Protein AF-A0A179F1K2-F1 (afdb_monomer_lite)

Organism: Purpureocillium lilacinum (NCBI:txid33203)

Sequence (139 aa):
MIGTLVSDNATNNDTCADHFFRAIEPALTQGDRVERRMRCYGHILNLVGRAFLNGEDGETVEQESQRLLDADLIEDDLRHWRHRGPVGRLRNIIKFIRASPQRSERFQTLASEADDQDAWLIHQELSRELQLILSNEAR

Foldseek 3Di:
DDAAAEDAPDPVVLVVLQVVCCVVPVVQDSVNSVVSYHYDPVNVVVVVVQCQQANPPSVVLVVVLVVCVVVVNVVVSVVSSLVGHNVSVVVVVVCVQPVDPVSVVVVVVVVVVVVVPPDDPPDPPDPPVPPPPPPPPDD

pLDDT: mean 83.86, std 16.72, range [36.06, 97.94]

Secondary structure (DSSP, 8-state):
---PEEE-S-THHHHHHHHHHHHH-TT--HHHHHHTEEEPHHHHHHHHHHHHHH-S-HHHHHHHHHHHHHTT-HHHHHHHHHTSHHHHHHHHHHHHHHTSHHHHHHHHHHHHHHHTS------S---GGGS--------

InterPro domains:
  IPR012337 Ribonuclease H-like superfamily [SSF53098] (2-111)

Structure (mmCIF, N/CA/C/O backbone):
data_AF-A0A179F1K2-F1
#
_entry.id   AF-A0A179F1K2-F1
#
loop_
_atom_site.group_PDB
_atom_site.id
_atom_site.type_symbol
_atom_site.label_atom_id
_atom_site.label_alt_id
_atom_site.label_comp_id
_atom_site.label_asym_id
_atom_site.label_entity_id
_atom_site.label_seq_id
_atom_site.pdbx_PDB_ins_code
_atom_site.Cartn_x
_atom_site.Cartn_y
_atom_site.Cartn_z
_atom_site.occupancy
_atom_site.B_iso_or_equiv
_atom_site.auth_seq_id
_atom_site.auth_comp_id
_atom_site.auth_asym_id
_atom_site.auth_atom_id
_atom_site.pdbx_PDB_model_num
ATOM 1 N N . MET A 1 1 ? -30.845 3.686 20.768 1.00 57.34 1 MET A N 1
ATOM 2 C CA . MET A 1 1 ? -29.732 2.741 20.554 1.00 57.34 1 MET A CA 1
ATOM 3 C C . MET A 1 1 ? -28.565 3.539 20.008 1.00 57.34 1 MET A C 1
ATOM 5 O O . MET A 1 1 ? -28.762 4.262 19.037 1.00 57.34 1 MET A O 1
ATOM 9 N N . ILE A 1 2 ? -27.414 3.498 20.675 1.00 69.81 2 ILE A N 1
ATOM 10 C CA . ILE A 1 2 ? -26.203 4.191 20.221 1.00 69.81 2 ILE A CA 1
ATOM 11 C C . ILE A 1 2 ? -25.532 3.315 19.154 1.00 69.81 2 ILE A C 1
ATOM 13 O O . ILE A 1 2 ? -25.477 2.095 19.298 1.00 69.81 2 ILE A O 1
ATOM 17 N N . GLY A 1 3 ? -25.118 3.942 18.050 1.00 84.56 3 GLY A N 1
ATOM 18 C CA . GLY A 1 3 ? -24.499 3.273 16.903 1.00 84.56 3 GLY A CA 1
ATOM 19 C C . GLY A 1 3 ? -23.011 2.972 17.108 1.00 84.56 3 GLY A C 1
ATOM 20 O O . GLY A 1 3 ? -22.549 2.739 18.221 1.00 84.56 3 GLY A O 1
ATOM 21 N N . THR A 1 4 ? -22.250 2.986 16.016 1.00 90.81 4 THR A N 1
ATOM 22 C CA . THR A 1 4 ? -20.808 2.698 16.005 1.00 90.81 4 THR A CA 1
ATOM 23 C C . THR A 1 4 ? -19.954 3.967 16.022 1.00 90.81 4 THR A C 1
ATOM 25 O O . THR A 1 4 ? -20.331 4.972 15.420 1.00 90.81 4 THR A O 1
ATOM 28 N N . LEU A 1 5 ? -18.762 3.900 16.620 1.00 91.19 5 LEU A N 1
ATOM 29 C CA . LEU A 1 5 ? -17.727 4.935 16.526 1.00 91.19 5 LEU A CA 1
ATOM 30 C C . LEU A 1 5 ? -16.768 4.599 15.378 1.00 91.19 5 LEU A C 1
ATOM 32 O O . LEU A 1 5 ? -16.215 3.503 15.355 1.00 91.19 5 LEU A O 1
ATOM 36 N N . VAL A 1 6 ? -16.522 5.538 14.462 1.00 92.75 6 VAL A N 1
ATOM 37 C CA . VAL A 1 6 ? -15.524 5.374 13.392 1.00 92.75 6 VAL A CA 1
ATOM 38 C C . VAL A 1 6 ? -14.245 6.127 13.761 1.00 92.75 6 VAL A C 1
ATOM 40 O O . VAL A 1 6 ? -14.300 7.318 14.051 1.00 92.75 6 VAL A O 1
ATOM 43 N N . SER A 1 7 ? -13.093 5.457 13.735 1.00 91.00 7 SER A N 1
ATOM 44 C CA . SER A 1 7 ? -11.774 6.078 13.966 1.00 91.00 7 SER A CA 1
ATOM 45 C C . SER A 1 7 ? -10.678 5.422 13.119 1.00 91.00 7 SER A C 1
ATOM 47 O O . SER A 1 7 ? -10.883 4.341 12.567 1.00 91.00 7 SER A O 1
ATOM 49 N N . ASP A 1 8 ? -9.521 6.069 12.957 1.00 89.88 8 ASP A N 1
ATOM 50 C CA . ASP A 1 8 ? -8.370 5.461 12.267 1.00 89.88 8 ASP A CA 1
ATOM 51 C C . ASP A 1 8 ? -7.805 4.249 13.039 1.00 89.88 8 ASP A C 1
ATOM 53 O O . ASP A 1 8 ? -8.269 3.942 14.137 1.00 89.88 8 ASP A O 1
ATOM 57 N N . ASN A 1 9 ? -6.842 3.509 12.475 1.00 84.81 9 ASN A N 1
ATOM 58 C CA . ASN A 1 9 ? -6.348 2.257 13.071 1.00 84.81 9 ASN A CA 1
ATOM 59 C C . ASN A 1 9 ? -5.300 2.453 14.187 1.00 84.81 9 ASN A C 1
ATOM 61 O O . ASN A 1 9 ? -4.530 1.537 14.471 1.00 84.81 9 ASN A O 1
ATOM 65 N N . ALA A 1 10 ? -5.247 3.618 14.831 1.00 87.62 10 ALA A N 1
ATOM 66 C CA . ALA A 1 10 ? -4.373 3.805 15.980 1.00 87.62 10 ALA A CA 1
ATOM 67 C C . ALA A 1 10 ? -4.884 3.009 17.198 1.00 87.62 10 ALA A C 1
ATOM 69 O O . ALA A 1 10 ? -6.083 2.972 17.480 1.00 87.62 10 ALA A O 1
ATOM 70 N N . THR A 1 11 ? -3.973 2.360 17.927 1.00 86.62 11 THR A N 1
ATOM 71 C CA . THR A 1 11 ? -4.303 1.516 19.094 1.00 86.62 11 THR A CA 1
ATOM 72 C C . THR A 1 11 ? -4.835 2.327 20.276 1.00 86.62 11 THR A C 1
ATOM 74 O O . THR A 1 11 ? -5.647 1.841 21.057 1.00 86.62 11 THR A O 1
ATOM 77 N N . ASN A 1 12 ? -4.453 3.600 20.397 1.00 90.69 12 ASN A N 1
ATOM 78 C CA . ASN A 1 12 ? -4.998 4.504 21.416 1.00 90.69 12 ASN A CA 1
ATOM 79 C C . ASN A 1 12 ? -6.506 4.779 21.237 1.00 90.69 12 ASN A C 1
ATOM 81 O O . ASN A 1 12 ? -7.184 5.121 22.211 1.00 90.69 12 ASN A O 1
ATOM 85 N N . ASN A 1 13 ? -7.052 4.577 20.034 1.00 90.75 13 ASN A N 1
ATOM 86 C CA . ASN A 1 13 ? -8.485 4.699 19.786 1.00 90.75 13 ASN A CA 1
ATOM 87 C C . ASN A 1 13 ? -9.289 3.581 20.451 1.00 90.75 13 ASN A C 1
ATOM 89 O O . ASN A 1 13 ? -10.474 3.784 20.706 1.00 90.75 13 ASN A O 1
ATOM 93 N N . ASP A 1 14 ? -8.673 2.439 20.769 1.00 88.75 14 ASP A N 1
ATOM 94 C CA . ASP A 1 14 ? -9.338 1.378 21.528 1.00 88.75 14 ASP A CA 1
ATOM 95 C C . ASP A 1 14 ? -9.648 1.860 22.948 1.00 88.75 14 ASP A C 1
ATOM 97 O O . ASP A 1 14 ? -10.784 1.757 23.409 1.00 88.75 14 ASP A O 1
ATOM 101 N N . THR A 1 15 ? -8.676 2.500 23.604 1.00 91.12 15 THR A N 1
ATOM 102 C CA . THR A 1 15 ? -8.857 3.120 24.925 1.00 91.12 15 THR A CA 1
ATOM 103 C C . THR A 1 15 ? -9.884 4.252 24.887 1.00 91.12 15 THR A C 1
ATOM 105 O O . THR A 1 15 ? -10.711 4.374 25.790 1.00 91.12 15 THR A O 1
ATOM 108 N N . CYS A 1 16 ? -9.855 5.083 23.839 1.00 91.38 16 CYS A N 1
ATOM 109 C CA . CYS A 1 16 ? -10.818 6.171 23.669 1.00 91.38 16 CYS A CA 1
ATOM 110 C C . CYS A 1 16 ? -12.251 5.642 23.502 1.00 91.38 16 CYS A C 1
ATOM 112 O O . CYS A 1 16 ? -13.154 6.079 24.219 1.00 91.38 16 CYS A O 1
ATOM 114 N N . ALA A 1 17 ? -12.450 4.673 22.602 1.00 91.06 17 ALA A N 1
ATOM 115 C CA . ALA A 1 17 ? -13.747 4.050 22.357 1.00 91.06 17 ALA A CA 1
ATOM 116 C C . ALA A 1 17 ? -14.281 3.363 23.619 1.00 91.06 17 ALA A C 1
ATOM 118 O O . ALA A 1 17 ? -15.454 3.520 23.959 1.00 91.06 17 ALA A O 1
ATOM 119 N N . ASP A 1 18 ? -13.408 2.664 24.348 1.00 91.31 18 ASP A N 1
ATOM 120 C CA . ASP A 1 18 ? -13.756 2.015 25.606 1.00 91.31 18 ASP A CA 1
ATOM 121 C C . ASP A 1 18 ? -14.327 3.008 26.619 1.00 91.31 18 ASP A C 1
ATOM 123 O O . ASP A 1 18 ? -15.427 2.825 27.146 1.00 91.31 18 ASP A O 1
ATOM 127 N N . HIS A 1 19 ? -13.594 4.096 26.850 1.00 92.69 19 HIS A N 1
ATOM 128 C CA . HIS A 1 19 ? -13.973 5.112 27.819 1.00 92.69 19 HIS A CA 1
ATOM 129 C C . HIS A 1 19 ? -15.244 5.863 27.397 1.00 92.69 19 HIS A C 1
ATOM 131 O O . HIS A 1 19 ? -16.089 6.171 28.240 1.00 92.69 19 HIS A O 1
ATOM 137 N N . PHE A 1 20 ? -15.399 6.128 26.097 1.00 92.38 20 PHE A N 1
ATOM 138 C CA . PHE A 1 20 ? -16.587 6.755 25.526 1.00 92.38 20 PHE A CA 1
ATOM 139 C C . PHE A 1 20 ? -17.837 5.901 25.758 1.00 92.38 20 PHE A C 1
ATOM 141 O O . PHE A 1 20 ? -18.807 6.377 26.350 1.00 92.38 20 PHE A O 1
ATOM 148 N N . PHE A 1 21 ? -17.806 4.623 25.370 1.00 93.44 21 PHE A N 1
ATOM 149 C CA . PHE A 1 21 ? -18.964 3.745 25.520 1.00 93.44 21 PHE A CA 1
ATOM 150 C C . PHE A 1 21 ? -19.294 3.441 26.988 1.00 93.44 21 PHE A C 1
ATOM 152 O O . PHE A 1 21 ? -20.470 3.391 27.341 1.00 93.44 21 PHE A O 1
ATOM 159 N N . ARG A 1 22 ? -18.290 3.321 27.871 1.00 92.25 22 ARG A N 1
ATOM 160 C CA . ARG A 1 22 ? -18.522 3.174 29.323 1.00 92.25 22 ARG A CA 1
ATOM 161 C C . ARG A 1 22 ? -19.282 4.347 29.928 1.00 92.25 22 ARG A C 1
ATOM 163 O O . ARG A 1 22 ? -20.064 4.139 30.849 1.00 92.25 22 ARG A O 1
ATOM 170 N N . ALA A 1 23 ? -19.019 5.563 29.453 1.00 92.88 23 ALA A N 1
ATOM 171 C CA . ALA A 1 23 ? -19.637 6.769 29.990 1.00 92.88 23 ALA A CA 1
ATOM 172 C C . ALA A 1 23 ? -21.105 6.919 29.560 1.00 92.88 23 ALA A C 1
ATOM 174 O O . ALA A 1 23 ? -21.915 7.432 30.327 1.00 92.88 23 ALA A O 1
ATOM 175 N N . ILE A 1 24 ? -21.444 6.477 28.346 1.00 91.56 24 ILE A N 1
ATOM 176 C CA . ILE A 1 24 ? -22.773 6.690 27.749 1.00 91.56 24 ILE A CA 1
ATOM 177 C C . ILE A 1 24 ? -23.704 5.480 27.884 1.00 91.56 24 ILE A C 1
ATOM 179 O O . ILE A 1 24 ? -24.915 5.661 27.970 1.00 91.56 24 ILE A O 1
ATOM 183 N N . GLU A 1 25 ? -23.168 4.256 27.914 1.00 91.69 25 GLU A N 1
ATOM 184 C CA . GLU A 1 25 ? -23.953 3.024 28.033 1.00 91.69 25 GLU A CA 1
ATOM 185 C C . GLU A 1 25 ? -23.214 1.986 28.904 1.00 91.69 25 GLU A C 1
ATOM 187 O O . GLU A 1 25 ? -22.613 1.036 28.396 1.00 91.69 25 GLU A O 1
ATOM 192 N N . PRO A 1 26 ? -23.264 2.135 30.245 1.00 89.31 26 PRO A N 1
ATOM 193 C CA . PRO A 1 26 ? -22.517 1.285 31.181 1.00 89.31 26 PRO A CA 1
ATOM 194 C C . PRO A 1 26 ? -22.888 -0.203 31.135 1.00 89.31 26 PRO A C 1
ATOM 196 O O . PRO A 1 26 ? -22.140 -1.038 31.637 1.00 89.31 26 PRO A O 1
ATOM 199 N N . ALA A 1 27 ? -24.050 -0.534 30.562 1.00 92.06 27 ALA A N 1
ATOM 200 C CA . ALA A 1 27 ? -24.517 -1.905 30.393 1.00 92.06 27 ALA A CA 1
ATOM 201 C C . ALA A 1 27 ? -23.764 -2.670 29.286 1.00 92.06 27 ALA A C 1
ATOM 203 O O . ALA A 1 27 ? -23.831 -3.897 29.261 1.00 92.06 27 ALA A O 1
ATOM 204 N N . LEU A 1 28 ? -23.050 -1.976 28.387 1.00 90.69 28 LEU A N 1
ATOM 205 C CA . LEU A 1 28 ? -22.275 -2.626 27.331 1.00 90.69 28 LEU A CA 1
ATOM 206 C C . LEU A 1 28 ? -21.091 -3.399 27.916 1.00 90.69 28 LEU A C 1
ATOM 208 O O . LEU A 1 28 ? -20.239 -2.861 28.639 1.00 90.69 28 LEU A O 1
ATOM 212 N N . THR A 1 29 ? -20.984 -4.666 27.524 1.00 91.94 29 THR A N 1
ATOM 213 C CA . THR A 1 29 ? -19.821 -5.489 27.858 1.00 91.94 29 THR A CA 1
ATOM 214 C C . THR A 1 29 ? -18.551 -4.937 27.202 1.00 91.94 29 THR A C 1
ATOM 216 O O . THR A 1 29 ? -18.586 -4.033 26.368 1.00 91.94 29 THR A O 1
ATOM 219 N N . GLN A 1 30 ? -17.385 -5.462 27.576 1.00 88.56 30 GLN A N 1
ATOM 220 C CA . GLN A 1 30 ? -16.147 -5.089 26.887 1.00 88.56 30 GLN A CA 1
ATOM 221 C C . GLN A 1 30 ? -16.190 -5.476 25.401 1.00 88.56 30 GLN A C 1
ATOM 223 O O . GLN A 1 30 ? -15.779 -4.688 24.554 1.00 88.56 30 GLN A O 1
ATOM 228 N N . GLY A 1 31 ? -16.716 -6.667 25.090 1.00 88.25 31 GLY A N 1
ATOM 229 C CA . GLY A 1 31 ? -16.850 -7.148 23.713 1.00 88.25 31 GLY A CA 1
ATOM 230 C C . GLY A 1 31 ? -17.752 -6.240 22.881 1.00 88.25 31 GLY A C 1
ATOM 231 O O . GLY A 1 31 ? -17.351 -5.788 21.814 1.00 88.25 31 GLY A O 1
ATOM 232 N N . ASP A 1 32 ? -18.900 -5.852 23.441 1.00 90.44 32 ASP A N 1
ATOM 233 C CA . ASP A 1 32 ? -19.837 -4.909 22.824 1.00 90.44 32 ASP A CA 1
ATOM 234 C C . ASP A 1 32 ? -19.191 -3.585 22.399 1.00 90.44 32 ASP A C 1
ATOM 236 O O . ASP A 1 32 ? -19.544 -3.023 21.360 1.00 90.44 32 ASP A O 1
ATOM 240 N N . ARG A 1 33 ? -18.283 -3.060 23.228 1.00 89.81 33 ARG A N 1
ATOM 241 C CA . ARG A 1 33 ? -17.595 -1.782 22.994 1.00 89.81 33 ARG A CA 1
ATOM 242 C C . ARG A 1 33 ? -16.545 -1.899 21.898 1.00 89.81 33 ARG A C 1
ATOM 244 O O . ARG A 1 33 ? -16.415 -0.986 21.085 1.00 89.81 33 ARG A O 1
ATOM 251 N N . VAL A 1 34 ? -15.840 -3.029 21.855 1.00 86.12 34 VAL A N 1
ATOM 252 C CA . VAL A 1 34 ? -14.859 -3.335 20.806 1.00 86.12 34 VAL A CA 1
ATOM 253 C C . VAL A 1 34 ? -15.554 -3.496 19.455 1.00 86.12 34 VAL A C 1
ATOM 255 O O . VAL A 1 34 ? -15.132 -2.883 18.479 1.00 86.12 34 VAL A O 1
ATOM 258 N N . GLU A 1 35 ? -16.652 -4.248 19.394 1.00 88.75 35 GLU A N 1
ATOM 259 C CA . GLU A 1 35 ? -17.392 -4.489 18.146 1.00 88.75 35 GLU A CA 1
ATOM 260 C C . GLU A 1 35 ? -18.068 -3.229 17.594 1.00 88.75 35 GLU A C 1
ATOM 262 O O . GLU A 1 35 ? -18.238 -3.083 16.384 1.00 88.75 35 GLU A O 1
ATOM 267 N N . ARG A 1 36 ? -18.415 -2.274 18.464 1.00 90.81 36 ARG A N 1
ATOM 268 C CA . ARG A 1 36 ? -18.986 -0.984 18.054 1.00 90.81 36 ARG A CA 1
ATOM 269 C C . ARG A 1 36 ? -17.943 0.019 17.563 1.00 90.81 36 ARG A C 1
ATOM 271 O O . ARG A 1 36 ? -18.326 1.099 17.103 1.00 90.81 36 ARG A O 1
ATOM 278 N N . ARG A 1 37 ? -16.647 -0.304 17.618 1.00 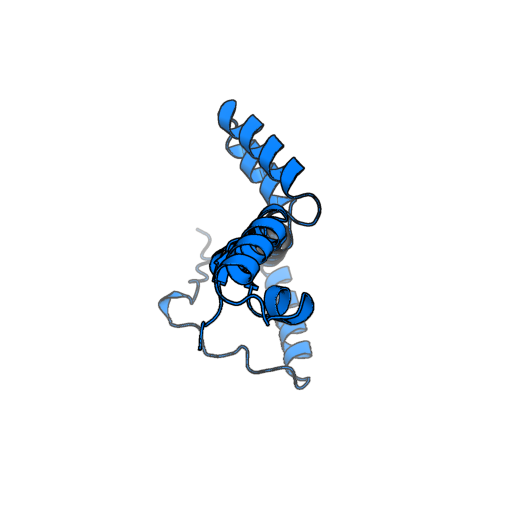90.38 37 ARG A N 1
ATOM 279 C CA . ARG A 1 37 ? -15.595 0.505 16.998 1.00 90.38 37 ARG A CA 1
ATOM 280 C C . ARG A 1 37 ? -15.329 0.023 15.573 1.00 90.38 37 ARG A C 1
ATOM 282 O O . ARG A 1 37 ? -14.724 -1.018 15.337 1.00 90.38 37 ARG A O 1
ATOM 289 N N . MET A 1 38 ? -15.697 0.858 14.613 1.00 91.12 38 MET A N 1
ATOM 290 C CA . MET A 1 38 ? -15.387 0.667 13.203 1.00 91.12 38 MET A CA 1
ATOM 291 C C . MET A 1 38 ? -14.080 1.383 12.851 1.00 91.12 38 MET A C 1
ATOM 293 O O . MET A 1 38 ? -13.827 2.514 13.274 1.00 91.12 38 MET A O 1
ATOM 297 N N . ARG A 1 39 ? -13.242 0.741 12.034 1.00 91.12 39 ARG A N 1
ATOM 298 C CA . ARG A 1 39 ? -12.046 1.385 11.477 1.00 91.12 39 ARG A CA 1
ATOM 299 C C . ARG A 1 39 ? -12.427 2.249 10.279 1.00 91.12 39 ARG A C 1
ATOM 301 O O . ARG A 1 39 ? -13.264 1.863 9.465 1.00 91.12 39 ARG A O 1
ATOM 308 N N . CYS A 1 40 ? -11.784 3.401 10.145 1.00 93.00 40 CYS A N 1
ATOM 309 C CA . CYS A 1 40 ? -11.966 4.294 9.012 1.00 93.00 40 CYS A CA 1
ATOM 310 C C . CYS A 1 40 ? -11.553 3.589 7.716 1.00 93.00 40 CYS A C 1
ATOM 312 O O . CYS A 1 40 ? -10.389 3.221 7.542 1.00 93.00 40 CYS A O 1
ATOM 314 N N . TYR A 1 41 ? -12.498 3.444 6.787 1.00 92.44 41 TYR A N 1
ATOM 315 C CA . TYR A 1 41 ? -12.254 2.803 5.496 1.00 92.44 41 TYR A CA 1
ATOM 316 C C . TYR A 1 41 ? -11.125 3.485 4.713 1.00 92.44 41 TYR A C 1
ATOM 318 O O . TYR A 1 41 ? -10.245 2.809 4.188 1.00 92.44 41 TYR A O 1
ATOM 326 N N . GLY A 1 42 ? -11.083 4.823 4.718 1.00 92.88 42 GLY A N 1
ATOM 327 C CA . GLY A 1 42 ? -10.009 5.583 4.074 1.00 92.88 42 GLY A CA 1
ATOM 328 C C . GLY A 1 42 ? -8.626 5.266 4.650 1.00 92.88 42 GLY A C 1
ATOM 329 O O . GLY A 1 42 ? -7.658 5.151 3.905 1.00 92.88 42 GLY A O 1
ATOM 330 N N . HIS A 1 43 ? -8.532 5.035 5.962 1.00 89.88 43 HIS A N 1
ATOM 331 C CA . HIS A 1 43 ? -7.274 4.631 6.583 1.00 89.88 43 HIS A CA 1
ATOM 332 C C . HIS A 1 43 ? -6.863 3.213 6.164 1.00 89.88 43 HIS A C 1
ATOM 334 O O . HIS A 1 43 ? -5.697 2.985 5.856 1.00 89.88 43 HIS A O 1
ATOM 340 N N . ILE A 1 44 ? -7.808 2.270 6.095 1.00 91.50 44 ILE A N 1
ATOM 341 C CA . ILE A 1 44 ? -7.532 0.915 5.594 1.00 91.50 44 ILE A CA 1
ATOM 342 C C . ILE A 1 44 ? -7.046 0.959 4.142 1.00 91.50 44 ILE A C 1
ATOM 344 O O . ILE A 1 44 ? -6.039 0.331 3.823 1.00 91.50 44 ILE A O 1
ATOM 348 N N . LEU A 1 45 ? -7.694 1.750 3.281 1.00 93.94 45 LEU A N 1
ATOM 349 C CA . LEU A 1 45 ? -7.242 1.948 1.902 1.00 93.94 45 LEU A CA 1
ATOM 350 C C . LEU A 1 45 ? -5.833 2.542 1.830 1.00 93.94 45 LEU A C 1
ATOM 352 O O . LEU A 1 45 ? -5.031 2.091 1.018 1.00 93.94 45 LEU A O 1
ATOM 356 N N . ASN A 1 46 ? -5.508 3.504 2.695 1.00 91.19 46 ASN A N 1
ATOM 357 C CA . ASN A 1 46 ? -4.162 4.067 2.771 1.00 91.19 46 ASN A CA 1
ATOM 358 C C . ASN A 1 46 ? -3.117 3.010 3.169 1.00 91.19 46 ASN A C 1
ATOM 360 O O . ASN A 1 46 ? -2.059 2.933 2.549 1.00 91.19 46 ASN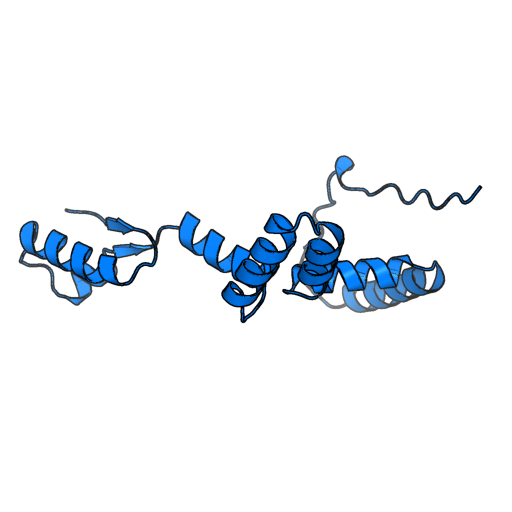 A O 1
ATOM 364 N N . LEU A 1 47 ? -3.417 2.163 4.160 1.00 90.00 47 LEU A N 1
ATOM 365 C CA . LEU A 1 47 ? -2.524 1.071 4.565 1.00 90.00 47 LEU A CA 1
ATOM 366 C C . LEU A 1 47 ? -2.288 0.080 3.420 1.00 90.00 47 LEU A C 1
ATOM 368 O O . LEU A 1 47 ? -1.144 -0.277 3.142 1.00 90.00 47 LEU A O 1
ATOM 372 N N . VAL A 1 48 ? -3.355 -0.322 2.725 1.00 92.50 48 VAL A N 1
ATOM 373 C CA . VAL A 1 48 ? -3.256 -1.205 1.555 1.00 92.50 48 VAL A CA 1
ATOM 374 C C . VAL A 1 48 ? -2.427 -0.538 0.457 1.00 92.50 48 VAL A C 1
ATOM 376 O O . VAL A 1 48 ? -1.474 -1.136 -0.035 1.00 92.50 48 VAL A O 1
ATOM 379 N N . GLY A 1 49 ? -2.727 0.714 0.109 1.00 93.19 49 GLY A N 1
ATOM 380 C CA . GLY A 1 49 ? -1.993 1.466 -0.910 1.00 93.19 49 GLY A CA 1
ATOM 381 C C . GLY A 1 49 ? -0.495 1.548 -0.612 1.00 93.19 49 GLY A C 1
ATOM 382 O O . GLY A 1 49 ? 0.319 1.226 -1.476 1.00 93.19 49 GLY A O 1
ATOM 383 N N . ARG A 1 50 ? -0.122 1.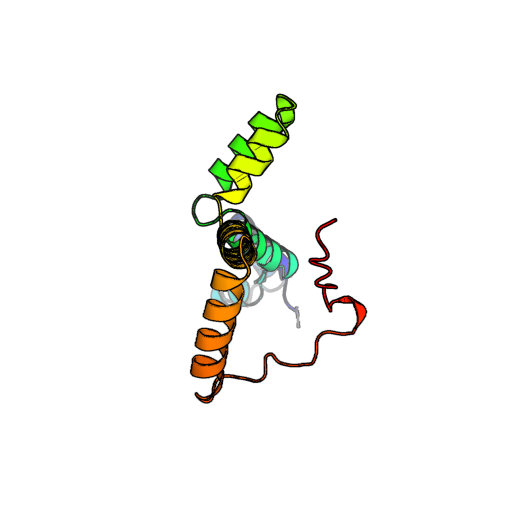881 0.629 1.00 92.00 50 ARG A N 1
ATOM 384 C CA . ARG A 1 50 ? 1.283 1.928 1.064 1.00 92.00 50 ARG A CA 1
ATOM 385 C C . ARG A 1 50 ? 1.966 0.567 0.953 1.00 92.00 50 ARG A C 1
ATOM 387 O O . ARG A 1 50 ? 3.071 0.497 0.424 1.00 92.00 50 ARG A O 1
ATOM 394 N N . ALA A 1 51 ? 1.303 -0.520 1.348 1.00 92.00 51 ALA A N 1
ATOM 395 C CA . ALA A 1 51 ? 1.849 -1.870 1.191 1.00 92.00 51 ALA A CA 1
ATOM 396 C C . ALA A 1 51 ? 2.061 -2.254 -0.291 1.00 92.00 51 ALA A C 1
ATOM 398 O O . ALA A 1 51 ? 3.070 -2.866 -0.642 1.00 92.00 51 ALA A O 1
ATOM 399 N N . PHE A 1 52 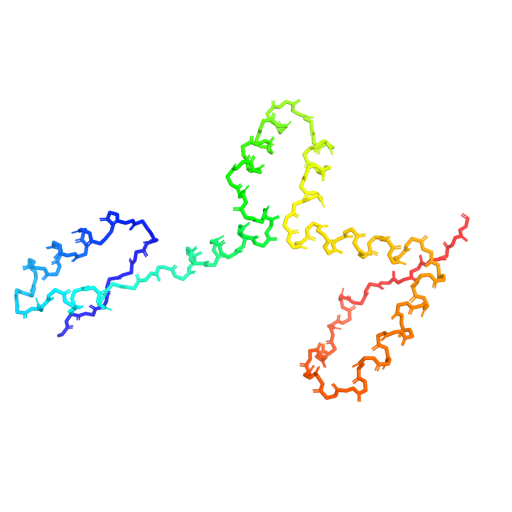? 1.151 -1.856 -1.186 1.00 93.31 52 PHE A N 1
ATOM 400 C CA . PHE A 1 52 ? 1.280 -2.095 -2.631 1.00 93.31 52 PHE A CA 1
ATOM 401 C C . PHE A 1 52 ? 2.382 -1.259 -3.297 1.00 93.31 52 PHE A C 1
ATOM 403 O O . PHE A 1 52 ? 3.028 -1.722 -4.243 1.00 93.31 52 PHE A O 1
ATOM 410 N N . LEU A 1 53 ? 2.588 -0.027 -2.835 1.00 91.81 53 LEU A N 1
ATOM 411 C CA . LEU A 1 53 ? 3.590 0.877 -3.392 1.00 91.81 53 LEU A CA 1
ATOM 412 C C . LEU A 1 53 ? 4.987 0.576 -2.849 1.00 91.81 53 LEU A C 1
ATOM 414 O O . LEU A 1 53 ? 5.932 0.460 -3.626 1.00 91.81 53 LEU A O 1
ATOM 418 N N . ASN A 1 54 ? 5.108 0.386 -1.538 1.00 92.19 54 ASN A N 1
ATOM 419 C CA . ASN A 1 54 ? 6.404 0.339 -0.869 1.00 92.19 54 ASN A CA 1
ATOM 420 C C . ASN A 1 54 ? 6.847 -1.099 -0.545 1.00 92.19 54 ASN A C 1
ATOM 422 O O . ASN A 1 54 ? 8.043 -1.392 -0.524 1.00 92.19 54 ASN A O 1
ATOM 426 N N . GLY A 1 55 ? 5.905 -2.032 -0.388 1.00 89.69 55 GLY A N 1
ATOM 427 C CA . GLY A 1 55 ? 6.178 -3.403 0.045 1.00 89.69 55 GLY A CA 1
ATOM 428 C C . GLY A 1 55 ? 6.194 -3.551 1.568 1.00 89.69 55 GLY A C 1
ATOM 429 O O . GLY A 1 55 ? 5.545 -2.788 2.277 1.00 89.69 55 GLY A O 1
ATOM 430 N N . GLU A 1 56 ? 6.903 -4.572 2.055 1.00 84.19 56 GLU A N 1
ATOM 431 C CA . GLU A 1 56 ? 6.900 -4.990 3.467 1.00 84.19 56 GLU A CA 1
ATOM 432 C C . GLU A 1 56 ? 7.530 -3.948 4.404 1.00 84.19 56 GLU A C 1
ATOM 434 O O . GLU A 1 56 ? 7.001 -3.688 5.479 1.00 84.19 56 GLU A O 1
ATOM 439 N N . ASP A 1 57 ? 8.602 -3.289 3.965 1.00 87.25 57 ASP A N 1
ATOM 440 C CA . ASP A 1 57 ? 9.327 -2.285 4.749 1.00 87.25 57 ASP A CA 1
ATOM 441 C C . ASP A 1 57 ? 9.018 -0.860 4.261 1.00 87.25 57 ASP A C 1
ATOM 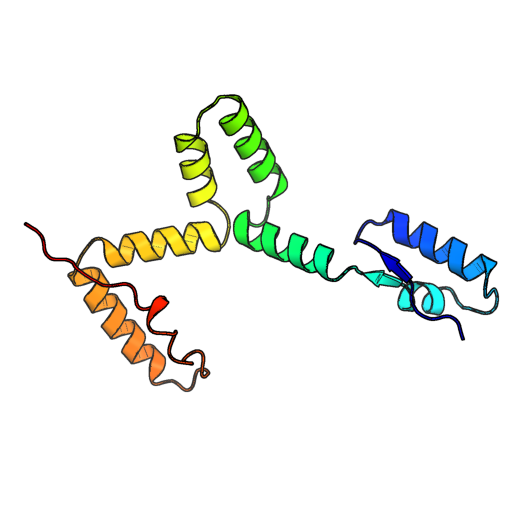443 O O . ASP A 1 57 ? 9.867 -0.136 3.733 1.00 87.25 57 ASP A O 1
ATOM 447 N N . GLY A 1 58 ? 7.737 -0.491 4.347 1.00 89.31 58 GLY A N 1
ATOM 448 C CA . GLY A 1 58 ? 7.233 0.760 3.781 1.00 89.31 58 GLY A CA 1
ATOM 449 C C . GLY A 1 58 ? 7.805 2.020 4.428 1.00 89.31 58 GLY A C 1
ATOM 450 O O . GLY A 1 58 ? 7.996 3.022 3.744 1.00 89.31 58 GLY A O 1
ATOM 451 N N . GLU A 1 59 ? 8.118 1.953 5.720 1.00 91.38 59 GLU A N 1
ATOM 452 C CA . GLU A 1 59 ? 8.664 3.072 6.486 1.00 91.38 59 GLU A CA 1
ATOM 453 C C . GLU A 1 59 ? 10.097 3.409 6.053 1.00 91.38 59 GLU A C 1
ATOM 455 O O . GLU A 1 59 ? 10.381 4.564 5.739 1.00 91.38 59 GLU A O 1
ATOM 460 N N . THR A 1 60 ? 10.975 2.410 5.918 1.00 92.69 60 THR A N 1
ATOM 461 C CA . THR A 1 60 ? 12.337 2.620 5.397 1.00 92.69 60 THR A CA 1
ATOM 462 C C . THR A 1 60 ? 12.322 3.173 3.973 1.00 92.69 60 THR A C 1
ATOM 464 O O . THR A 1 60 ? 13.138 4.022 3.614 1.00 92.69 60 THR A O 1
ATOM 467 N N . VAL A 1 61 ? 11.379 2.714 3.142 1.00 92.31 61 VAL A N 1
ATOM 468 C CA . VAL A 1 61 ? 11.233 3.211 1.768 1.00 92.31 61 VAL A CA 1
ATOM 469 C C . VAL A 1 61 ? 10.866 4.691 1.748 1.00 92.31 61 VAL A C 1
ATOM 471 O O . VAL A 1 61 ? 11.488 5.438 0.994 1.00 92.31 61 VAL A O 1
ATOM 474 N N . GLU A 1 62 ? 9.901 5.104 2.570 1.00 93.44 62 GLU A N 1
ATOM 475 C CA . GLU A 1 62 ? 9.463 6.499 2.684 1.00 93.44 62 GLU A CA 1
ATOM 476 C C . GLU A 1 62 ? 10.560 7.400 3.256 1.00 93.44 62 GLU A C 1
ATOM 478 O O . GLU A 1 62 ? 10.778 8.490 2.735 1.00 93.44 62 GLU A O 1
ATOM 483 N N . GLN A 1 63 ? 11.297 6.939 4.270 1.00 95.56 63 GLN A N 1
ATOM 484 C CA . GLN A 1 63 ? 12.413 7.692 4.850 1.00 95.56 63 GLN A CA 1
ATOM 485 C C . GLN A 1 63 ? 13.530 7.946 3.831 1.00 95.56 63 GLN A C 1
ATOM 487 O O . GLN A 1 63 ? 14.010 9.073 3.714 1.00 95.56 63 GLN A O 1
ATOM 492 N N . GLU A 1 64 ? 13.932 6.925 3.065 1.00 95.31 64 GLU A N 1
ATOM 493 C CA . GLU A 1 64 ? 14.960 7.106 2.033 1.00 95.31 64 GLU A CA 1
ATOM 494 C C . GLU A 1 64 ? 14.447 7.967 0.873 1.00 95.31 64 GLU A C 1
ATOM 496 O O . GLU A 1 64 ? 15.188 8.805 0.368 1.00 95.31 64 GLU A O 1
ATOM 501 N N . SER A 1 65 ? 13.173 7.820 0.491 1.00 94.75 65 SER A N 1
ATOM 502 C CA . SER A 1 65 ? 12.539 8.680 -0.515 1.00 94.75 65 SER A CA 1
ATOM 503 C C . SER A 1 65 ? 12.571 10.147 -0.084 1.00 94.75 65 SER A C 1
ATOM 505 O O . SER A 1 65 ? 13.064 10.998 -0.823 1.00 94.75 65 SER A O 1
ATOM 507 N N . GLN A 1 66 ? 12.173 10.438 1.159 1.00 96.75 66 GLN A N 1
ATOM 508 C CA . GLN A 1 66 ? 12.243 11.786 1.719 1.00 96.75 66 GLN A CA 1
ATOM 509 C C . GLN A 1 66 ? 13.679 12.323 1.706 1.00 96.75 66 GLN A C 1
ATOM 511 O O . GLN A 1 66 ? 13.910 13.439 1.252 1.00 96.75 66 GLN A O 1
ATOM 516 N N . ARG A 1 67 ? 14.660 11.509 2.121 1.00 97.62 67 ARG A N 1
ATOM 517 C CA . ARG A 1 67 ? 16.082 11.888 2.125 1.00 97.62 67 ARG A CA 1
ATOM 518 C C . ARG A 1 67 ? 16.599 12.255 0.731 1.00 97.62 67 ARG A C 1
ATOM 520 O O . ARG A 1 67 ? 17.394 13.184 0.603 1.00 97.62 67 ARG A O 1
ATOM 527 N N . LEU A 1 68 ? 16.185 11.518 -0.301 1.00 97.44 68 LEU A N 1
ATOM 528 C CA . LEU A 1 68 ? 16.573 11.771 -1.691 1.00 97.44 68 LEU A CA 1
ATOM 529 C C . LEU A 1 68 ? 15.899 13.032 -2.241 1.00 97.44 68 LEU A C 1
ATOM 531 O O . LEU A 1 68 ? 16.565 13.836 -2.891 1.00 97.44 68 LEU A O 1
ATOM 535 N N . LEU A 1 69 ? 14.614 13.235 -1.946 1.00 96.56 69 LEU A N 1
ATOM 536 C CA . LEU A 1 69 ? 13.871 14.427 -2.357 1.00 96.56 69 LEU A CA 1
ATOM 537 C C . LEU A 1 69 ? 14.397 15.699 -1.678 1.00 96.56 69 LEU A C 1
ATOM 539 O O . LEU A 1 69 ? 14.572 16.710 -2.351 1.00 96.56 69 LEU A O 1
ATOM 543 N N . ASP A 1 70 ? 14.730 15.638 -0.386 1.00 97.94 70 ASP A N 1
ATOM 544 C CA . ASP A 1 70 ? 15.333 16.758 0.355 1.00 97.94 70 ASP A CA 1
ATOM 545 C C . ASP A 1 70 ? 16.708 17.158 -0.210 1.00 97.94 70 ASP A C 1
ATOM 547 O O . ASP A 1 70 ? 17.126 18.311 -0.096 1.00 97.94 70 ASP A O 1
ATOM 551 N N . ALA A 1 71 ? 17.410 16.211 -0.837 1.00 97.62 71 ALA A N 1
ATOM 552 C CA . ALA A 1 71 ? 18.675 16.433 -1.531 1.00 97.62 71 ALA A CA 1
ATOM 553 C C . ALA A 1 71 ? 18.508 16.809 -3.021 1.00 97.62 71 ALA A C 1
ATOM 555 O O . ALA A 1 71 ? 19.510 16.903 -3.729 1.00 97.62 71 ALA A O 1
ATOM 556 N N . ASP A 1 72 ? 17.272 17.003 -3.499 1.00 97.31 72 ASP A N 1
ATOM 557 C CA . ASP A 1 72 ? 16.913 17.266 -4.904 1.00 97.31 72 ASP A CA 1
ATOM 558 C C . ASP A 1 72 ? 17.364 16.154 -5.884 1.00 97.31 72 ASP A C 1
ATOM 560 O O . ASP A 1 72 ? 17.578 16.363 -7.079 1.00 97.31 72 ASP A O 1
ATOM 564 N N . LEU A 1 73 ? 17.498 14.917 -5.388 1.00 97.69 73 LEU A N 1
ATOM 565 C CA . LEU A 1 73 ? 17.931 13.736 -6.146 1.00 97.69 73 LEU A CA 1
ATOM 566 C C . LEU A 1 73 ? 16.736 12.959 -6.720 1.00 97.69 73 LEU A C 1
ATOM 568 O O . LEU A 1 73 ? 16.552 11.766 -6.468 1.00 97.69 73 LEU A O 1
ATOM 572 N N . ILE A 1 74 ? 15.925 13.632 -7.537 1.00 96.38 74 ILE A N 1
ATOM 573 C CA . ILE A 1 74 ? 14.666 13.088 -8.080 1.00 96.38 74 ILE A CA 1
ATOM 574 C C . ILE A 1 74 ? 14.884 11.785 -8.871 1.00 96.38 74 ILE A C 1
ATOM 576 O O . ILE A 1 74 ? 14.088 10.848 -8.788 1.00 96.38 74 ILE A O 1
ATOM 580 N N . GLU A 1 75 ? 15.958 11.687 -9.661 1.00 96.56 75 GLU A N 1
ATOM 581 C CA . GLU A 1 75 ? 16.199 10.480 -10.462 1.00 96.56 75 GLU A CA 1
ATOM 582 C C . GLU A 1 75 ? 16.537 9.260 -9.591 1.00 96.56 75 GLU A C 1
ATOM 584 O O . GLU A 1 75 ? 16.130 8.136 -9.912 1.00 96.56 75 GLU A O 1
ATOM 589 N N . ASP A 1 76 ? 17.245 9.481 -8.483 1.00 96.44 76 ASP A N 1
ATOM 590 C CA . ASP A 1 76 ? 17.587 8.434 -7.525 1.00 96.44 76 ASP A CA 1
ATOM 591 C C . ASP A 1 76 ? 16.370 7.995 -6.721 1.00 96.44 76 ASP A C 1
ATOM 593 O O . ASP A 1 76 ? 16.173 6.791 -6.557 1.00 96.44 76 ASP A O 1
ATOM 597 N N . ASP A 1 77 ? 15.496 8.926 -6.335 1.00 95.62 77 ASP A N 1
ATOM 598 C CA . ASP A 1 77 ? 14.206 8.598 -5.723 1.00 95.62 77 ASP A CA 1
ATOM 599 C C . ASP A 1 77 ? 13.358 7.716 -6.657 1.00 95.62 77 ASP A C 1
ATOM 601 O O . ASP A 1 77 ? 12.911 6.624 -6.290 1.00 95.62 77 ASP A O 1
ATOM 605 N N . LEU A 1 78 ? 13.258 8.092 -7.937 1.00 92.50 78 LEU A N 1
ATOM 606 C CA . LEU A 1 78 ? 12.571 7.280 -8.940 1.00 92.50 78 LEU A CA 1
ATOM 607 C C . LEU A 1 78 ? 13.229 5.912 -9.141 1.00 92.50 78 LEU A C 1
ATOM 609 O O . LEU A 1 78 ? 12.538 4.939 -9.460 1.00 92.50 78 LEU A O 1
ATOM 613 N N . ARG A 1 79 ? 14.562 5.809 -9.069 1.00 93.19 79 ARG A N 1
ATOM 614 C CA . ARG A 1 79 ? 15.267 4.517 -9.131 1.00 93.19 79 ARG A CA 1
ATOM 615 C C . ARG A 1 79 ? 14.913 3.671 -7.912 1.00 93.19 79 ARG A C 1
ATOM 617 O O . ARG A 1 79 ? 14.491 2.532 -8.101 1.00 93.19 79 ARG A O 1
ATOM 624 N N . HIS A 1 80 ? 15.013 4.231 -6.710 1.00 92.56 80 HIS A N 1
ATOM 625 C CA . HIS A 1 80 ? 14.658 3.572 -5.455 1.00 92.56 80 HIS A CA 1
ATOM 626 C C . HIS A 1 80 ? 13.224 3.046 -5.500 1.00 92.56 80 HIS A C 1
ATOM 628 O O . HIS A 1 80 ? 13.033 1.837 -5.384 1.00 92.56 80 HIS A O 1
ATOM 634 N N . TRP A 1 81 ? 12.237 3.891 -5.813 1.00 90.75 81 TRP A N 1
ATOM 635 C CA . TRP A 1 81 ? 10.826 3.497 -5.895 1.00 90.75 81 TRP A CA 1
ATOM 636 C C . TRP A 1 81 ? 10.573 2.360 -6.897 1.00 90.75 81 TRP A C 1
ATOM 638 O O . TRP A 1 81 ? 9.838 1.415 -6.612 1.00 90.75 81 TRP A O 1
ATOM 648 N N . ARG A 1 82 ? 11.238 2.376 -8.062 1.00 92.31 82 ARG A N 1
ATOM 649 C CA . ARG A 1 82 ? 11.097 1.319 -9.085 1.00 92.31 82 ARG A CA 1
ATOM 650 C C . ARG A 1 82 ? 11.511 -0.065 -8.595 1.00 92.31 82 ARG A C 1
ATOM 652 O O . ARG A 1 82 ? 11.092 -1.054 -9.195 1.00 92.31 82 ARG A O 1
ATOM 659 N N . HIS A 1 83 ? 12.327 -0.158 -7.551 1.00 89.75 83 HIS A N 1
ATOM 660 C CA . HIS A 1 83 ? 12.745 -1.429 -6.964 1.00 89.75 83 HIS A CA 1
ATOM 661 C C . HIS A 1 83 ? 11.848 -1.886 -5.803 1.00 89.75 83 HIS A C 1
ATOM 663 O O . HIS A 1 83 ? 12.082 -2.962 -5.254 1.00 89.75 83 HIS A O 1
ATOM 669 N N . ARG A 1 84 ? 10.812 -1.114 -5.444 1.00 92.44 84 ARG A N 1
ATOM 670 C CA . ARG A 1 84 ? 9.941 -1.366 -4.288 1.00 92.44 84 ARG A CA 1
ATOM 671 C C . ARG A 1 84 ? 8.524 -1.770 -4.693 1.00 92.44 84 ARG A C 1
ATOM 673 O O . ARG A 1 84 ? 8.068 -1.518 -5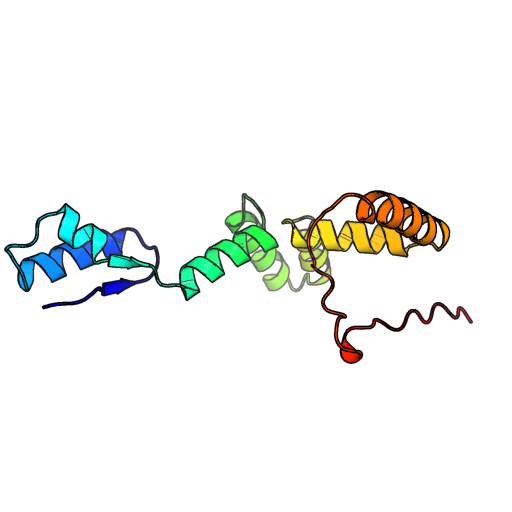.809 1.00 92.44 84 ARG A O 1
ATOM 680 N N . GLY A 1 85 ? 7.858 -2.447 -3.757 1.00 90.88 85 GLY A N 1
ATOM 681 C CA . GLY A 1 85 ? 6.465 -2.875 -3.856 1.00 90.88 85 GLY A CA 1
ATOM 682 C C . GLY A 1 85 ? 6.109 -3.794 -5.039 1.00 90.88 85 GLY A C 1
ATOM 683 O O . GLY A 1 85 ? 6.906 -4.094 -5.935 1.00 90.88 85 GLY A O 1
ATOM 684 N N . PRO A 1 86 ? 4.877 -4.320 -5.049 1.00 92.94 86 PRO A N 1
ATOM 685 C CA . PRO A 1 86 ? 4.270 -4.908 -6.240 1.00 92.94 86 PRO A CA 1
ATOM 686 C C . PRO A 1 86 ? 4.230 -3.969 -7.458 1.00 92.94 86 PRO A C 1
ATOM 688 O O . PRO A 1 86 ? 4.537 -4.406 -8.567 1.00 92.94 86 PRO A O 1
ATOM 691 N N . VAL A 1 87 ? 3.899 -2.685 -7.269 1.00 92.75 87 VAL A N 1
ATOM 692 C CA . VAL A 1 87 ? 3.696 -1.742 -8.387 1.00 92.75 87 VAL A CA 1
ATOM 693 C C . VAL A 1 87 ? 5.002 -1.436 -9.130 1.00 92.75 87 VAL A C 1
ATOM 695 O O . VAL A 1 87 ? 5.039 -1.509 -10.362 1.00 92.75 87 VAL A O 1
ATOM 698 N N . GLY A 1 88 ? 6.099 -1.162 -8.412 1.00 91.75 88 GLY A N 1
ATOM 699 C CA . GLY A 1 88 ? 7.410 -0.922 -9.027 1.00 91.75 88 GLY A CA 1
ATOM 700 C C . GLY A 1 88 ? 7.919 -2.142 -9.804 1.00 91.75 88 GLY A C 1
ATOM 701 O O . GLY A 1 88 ? 8.383 -2.019 -10.944 1.00 91.75 88 GLY A O 1
ATOM 702 N N . ARG A 1 89 ? 7.730 -3.349 -9.249 1.00 91.75 89 ARG A N 1
ATOM 703 C CA . ARG A 1 89 ? 8.049 -4.615 -9.933 1.00 91.75 89 ARG A CA 1
ATOM 704 C C . ARG A 1 89 ? 7.232 -4.812 -11.207 1.00 91.75 89 ARG A C 1
ATOM 706 O O . ARG A 1 89 ? 7.820 -5.099 -12.251 1.00 91.75 89 ARG A O 1
ATOM 713 N N . LEU A 1 90 ? 5.916 -4.607 -11.150 1.00 93.88 90 LEU A N 1
ATOM 714 C CA . LEU A 1 90 ? 5.041 -4.710 -12.320 1.00 93.88 90 LEU A CA 1
ATOM 715 C C . LEU A 1 90 ? 5.483 -3.749 -13.428 1.00 93.88 90 LEU A C 1
ATOM 717 O O . LEU A 1 90 ? 5.631 -4.153 -14.581 1.00 93.88 90 LEU A O 1
ATOM 721 N N . ARG A 1 91 ? 5.788 -2.495 -13.079 1.00 93.69 91 ARG A N 1
ATOM 722 C CA . ARG A 1 91 ? 6.324 -1.512 -14.027 1.00 93.69 91 ARG A CA 1
ATOM 723 C C . ARG A 1 91 ? 7.602 -2.012 -14.712 1.00 93.69 91 ARG A C 1
ATOM 725 O O . ARG A 1 91 ? 7.754 -1.833 -15.921 1.00 93.69 91 ARG A O 1
ATOM 732 N N . ASN A 1 92 ? 8.530 -2.619 -13.970 1.00 93.81 92 ASN A N 1
ATOM 733 C CA . ASN A 1 92 ? 9.774 -3.147 -14.540 1.00 93.81 92 ASN A CA 1
ATOM 734 C C . ASN A 1 92 ? 9.524 -4.331 -15.481 1.00 93.81 92 ASN A C 1
ATOM 736 O O . ASN A 1 92 ? 10.151 -4.396 -16.538 1.00 93.81 92 ASN A O 1
ATOM 740 N N . ILE A 1 93 ? 8.581 -5.214 -15.140 1.00 93.69 93 ILE A N 1
ATOM 741 C CA . ILE A 1 93 ? 8.149 -6.323 -16.002 1.00 93.69 93 ILE A CA 1
ATOM 742 C C . ILE A 1 93 ? 7.556 -5.781 -17.306 1.00 93.69 93 ILE A C 1
ATOM 744 O O . ILE A 1 93 ? 8.002 -6.164 -18.386 1.00 93.69 93 ILE A O 1
ATOM 748 N N . ILE A 1 94 ? 6.622 -4.828 -17.223 1.00 93.75 94 ILE A N 1
ATOM 749 C CA . ILE A 1 94 ? 6.019 -4.186 -18.400 1.00 93.75 94 ILE A CA 1
ATOM 750 C C . ILE A 1 94 ? 7.104 -3.551 -19.273 1.00 93.75 94 ILE A C 1
ATOM 752 O O . ILE A 1 94 ? 7.130 -3.759 -20.486 1.00 93.75 94 ILE A O 1
ATOM 756 N N . LYS A 1 95 ? 8.041 -2.813 -18.663 1.00 94.50 95 LYS A N 1
ATOM 757 C CA . LYS A 1 95 ? 9.163 -2.208 -19.389 1.00 94.50 95 LYS A CA 1
ATOM 758 C C . LYS A 1 95 ? 10.028 -3.270 -20.077 1.00 94.50 95 LYS A C 1
ATOM 760 O O . LYS A 1 95 ? 10.441 -3.059 -21.212 1.00 94.50 95 LYS A O 1
ATOM 765 N N . PHE A 1 96 ? 10.299 -4.397 -19.419 1.00 94.31 96 PHE A N 1
ATOM 766 C CA . PHE A 1 96 ? 11.083 -5.495 -19.985 1.00 94.31 96 PHE A CA 1
ATOM 767 C C . PHE A 1 96 ? 10.393 -6.146 -21.189 1.00 94.31 96 PHE A C 1
ATOM 769 O O . PHE A 1 96 ? 11.053 -6.354 -22.211 1.00 94.31 96 PHE A O 1
ATOM 776 N N . ILE A 1 97 ? 9.091 -6.436 -21.078 1.00 93.12 97 ILE A N 1
ATOM 777 C CA . ILE A 1 97 ? 8.275 -7.043 -22.141 1.00 93.12 97 ILE A CA 1
ATOM 778 C C . ILE A 1 97 ? 8.233 -6.124 -23.364 1.00 93.12 97 ILE A C 1
ATOM 780 O O . ILE A 1 97 ? 8.475 -6.563 -24.484 1.00 93.12 97 ILE A O 1
ATOM 784 N N . ARG A 1 98 ? 8.005 -4.826 -23.145 1.00 92.06 98 ARG A N 1
ATOM 785 C CA . ARG A 1 98 ? 7.857 -3.838 -24.225 1.00 92.06 98 ARG A CA 1
ATOM 786 C C . ARG A 1 98 ? 9.178 -3.375 -24.839 1.00 92.06 98 ARG A C 1
ATOM 788 O O . ARG A 1 98 ? 9.159 -2.629 -25.810 1.00 92.06 98 ARG A O 1
ATOM 795 N N . ALA A 1 99 ? 10.320 -3.801 -24.300 1.00 93.31 99 ALA A N 1
ATOM 796 C CA . ALA A 1 99 ? 11.630 -3.393 -24.803 1.00 93.31 99 ALA A CA 1
ATOM 797 C C . ALA A 1 99 ? 11.982 -3.994 -26.178 1.00 93.31 99 ALA A C 1
ATOM 799 O O . ALA A 1 99 ? 12.919 -3.513 -26.808 1.00 93.31 99 ALA A O 1
ATOM 800 N N . SER A 1 100 ? 11.280 -5.038 -26.645 1.00 94.69 100 SER A N 1
ATOM 801 C CA . SER A 1 100 ? 11.438 -5.540 -28.016 1.00 94.69 100 SER A CA 1
ATOM 802 C C . SER A 1 100 ? 10.161 -6.203 -28.558 1.00 94.69 100 SER A C 1
ATOM 804 O O . SER A 1 100 ? 9.374 -6.740 -27.766 1.00 94.69 100 SER A O 1
ATOM 806 N N . PRO A 1 101 ? 9.966 -6.229 -29.894 1.00 93.38 101 PRO A N 1
ATOM 807 C CA . PRO A 1 101 ? 8.838 -6.921 -30.522 1.00 93.38 101 PRO A CA 1
ATOM 808 C C . PRO A 1 101 ? 8.774 -8.402 -30.142 1.00 93.38 101 PRO A C 1
ATOM 810 O O . PRO A 1 101 ? 7.732 -8.881 -29.715 1.00 93.38 101 PRO A O 1
ATOM 813 N N . GLN A 1 102 ? 9.918 -9.094 -30.144 1.00 96.00 102 GLN A N 1
ATOM 814 C CA . GLN A 1 102 ? 9.989 -10.533 -29.858 1.00 96.00 102 GLN A CA 1
ATOM 815 C C . GLN A 1 102 ? 9.499 -10.873 -28.444 1.00 96.00 102 GLN A C 1
ATOM 817 O O . GLN A 1 102 ? 8.863 -11.899 -28.223 1.00 96.00 102 GLN A O 1
ATOM 822 N N . ARG A 1 103 ? 9.800 -10.018 -27.457 1.00 93.31 103 ARG A N 1
ATOM 823 C CA . ARG A 1 103 ? 9.323 -10.210 -26.078 1.00 93.31 103 ARG A CA 1
ATOM 824 C C . ARG A 1 103 ? 7.826 -9.955 -25.960 1.00 93.31 103 ARG A C 1
ATOM 826 O O . ARG A 1 103 ? 7.159 -10.657 -25.207 1.00 93.31 103 ARG A O 1
ATOM 833 N N . SER A 1 104 ? 7.320 -8.973 -26.699 1.00 93.12 104 SER A N 1
ATOM 834 C CA . SER A 1 104 ? 5.895 -8.649 -26.730 1.00 93.12 104 SER A CA 1
ATOM 835 C C . SER A 1 104 ? 5.087 -9.766 -27.398 1.00 93.12 104 SER A C 1
ATOM 837 O O . SER A 1 104 ? 4.113 -10.227 -26.815 1.00 93.12 104 SER A O 1
ATOM 839 N N . GLU A 1 105 ? 5.539 -10.274 -28.547 1.00 93.38 105 GLU A N 1
ATOM 840 C CA . GLU A 1 105 ? 4.936 -11.418 -29.253 1.00 93.38 105 GLU A CA 1
ATOM 841 C C . GLU A 1 105 ? 4.947 -12.687 -28.391 1.00 93.38 105 GLU A C 1
ATOM 843 O O . GLU A 1 105 ? 3.934 -13.377 -28.253 1.00 93.38 105 GLU A O 1
ATOM 848 N N . ARG A 1 106 ? 6.079 -12.969 -27.729 1.00 93.88 106 ARG A N 1
ATOM 849 C CA . ARG A 1 106 ? 6.180 -14.104 -26.806 1.00 93.88 106 ARG A CA 1
ATOM 850 C C . ARG A 1 106 ? 5.216 -13.970 -25.630 1.00 93.88 106 ARG A C 1
ATOM 852 O O . ARG A 1 106 ? 4.603 -14.958 -25.242 1.00 93.88 106 ARG A O 1
ATOM 859 N N . PHE A 1 107 ? 5.085 -12.774 -25.057 1.00 92.44 107 PHE A N 1
ATOM 860 C CA . PHE A 1 107 ? 4.123 -12.530 -23.984 1.00 92.44 107 PHE A CA 1
ATOM 861 C C . PHE A 1 107 ? 2.682 -12.738 -24.459 1.00 92.44 107 PHE A C 1
ATOM 863 O O . PHE A 1 107 ? 1.926 -13.396 -23.760 1.00 92.44 107 PHE A O 1
ATOM 870 N N . GLN A 1 108 ? 2.317 -12.243 -25.646 1.00 89.56 108 GLN A N 1
ATOM 871 C CA . GLN A 1 108 ? 0.979 -12.439 -26.220 1.00 89.56 108 GLN A CA 1
ATOM 872 C C . GLN A 1 108 ? 0.650 -13.918 -26.434 1.00 89.56 108 GLN A C 1
ATOM 874 O O . GLN A 1 108 ? -0.449 -14.345 -26.102 1.00 89.56 108 GLN A O 1
ATOM 879 N N . THR A 1 109 ? 1.615 -14.701 -26.924 1.00 91.06 109 THR A N 1
ATOM 880 C CA . THR A 1 109 ? 1.446 -16.152 -27.107 1.00 91.06 109 THR A CA 1
ATOM 881 C C . THR A 1 109 ? 1.160 -16.837 -25.768 1.00 91.06 109 THR A C 1
ATOM 883 O O . THR A 1 109 ? 0.151 -17.518 -25.627 1.00 91.06 109 THR A O 1
ATOM 886 N N . LEU A 1 110 ? 1.992 -16.575 -24.752 1.00 89.62 110 LEU A N 1
ATOM 887 C CA . LEU A 1 110 ? 1.816 -17.137 -23.406 1.00 89.62 110 LEU A CA 1
ATOM 888 C C . LEU A 1 110 ? 0.519 -16.669 -22.729 1.00 89.62 110 LEU A C 1
ATOM 890 O O . LEU A 1 110 ? -0.098 -17.429 -21.992 1.00 89.62 110 LEU A O 1
ATOM 894 N N . ALA A 1 111 ? 0.122 -15.413 -22.946 1.00 86.19 111 ALA A N 1
ATOM 895 C CA . ALA A 1 111 ? -1.116 -14.867 -22.403 1.00 86.19 111 ALA A CA 1
ATOM 896 C C . ALA A 1 111 ? -2.341 -15.535 -23.041 1.00 86.19 111 ALA A C 1
ATOM 898 O O . ALA A 1 111 ? -3.260 -15.892 -22.317 1.00 86.19 111 ALA A O 1
ATOM 899 N N . SER A 1 112 ? -2.321 -15.764 -24.359 1.00 82.06 112 SER A N 1
ATOM 900 C CA . SER A 1 112 ? -3.385 -16.485 -25.068 1.00 82.06 112 SER A CA 1
ATOM 901 C C . SER A 1 112 ? -3.518 -17.930 -24.584 1.00 82.06 112 SER A C 1
ATOM 903 O O . SER A 1 112 ? -4.630 -18.391 -24.376 1.00 82.06 112 SER A O 1
ATOM 905 N N . GLU A 1 113 ? -2.403 -18.633 -24.358 1.00 81.38 113 GLU A N 1
ATOM 906 C CA . GLU A 1 113 ? -2.410 -20.001 -23.810 1.00 81.38 113 GLU A CA 1
ATOM 907 C C . GLU A 1 113 ? -2.981 -20.067 -22.382 1.00 81.38 113 GLU A C 1
ATOM 909 O O . GLU A 1 113 ? -3.533 -21.089 -21.977 1.00 81.38 113 GLU A O 1
ATOM 914 N N . ALA A 1 114 ? -2.824 -18.990 -21.606 1.00 75.62 114 ALA A N 1
ATOM 915 C CA . ALA A 1 114 ? -3.326 -18.896 -20.238 1.00 75.62 114 ALA A CA 1
ATOM 916 C C . ALA A 1 114 ? -4.808 -18.484 -20.162 1.00 75.62 114 ALA A C 1
ATOM 918 O O . ALA A 1 114 ? -5.486 -18.868 -19.211 1.00 75.62 114 ALA A O 1
ATOM 919 N N . ASP A 1 115 ? -5.301 -17.716 -21.138 1.00 67.44 115 ASP A N 1
ATOM 920 C CA . ASP A 1 115 ? -6.683 -17.208 -21.194 1.00 67.44 115 ASP A CA 1
ATOM 921 C C . ASP A 1 115 ? -7.707 -18.318 -21.514 1.00 67.44 115 ASP A C 1
ATOM 923 O O . ASP A 1 115 ? -8.860 -18.255 -21.095 1.00 67.44 115 ASP A O 1
ATOM 927 N N . ASP A 1 116 ? -7.266 -19.406 -22.156 1.00 59.94 116 ASP A N 1
ATOM 928 C CA . ASP A 1 116 ? -8.104 -20.568 -22.492 1.00 59.94 116 ASP A CA 1
ATOM 929 C C . ASP A 1 116 ? -8.472 -21.456 -21.274 1.00 59.94 116 ASP A C 1
ATOM 931 O O . ASP A 1 116 ? -9.173 -22.460 -21.423 1.00 59.94 116 ASP A O 1
ATOM 935 N N . GLN A 1 117 ? -8.029 -21.113 -20.056 1.00 52.94 117 GLN A N 1
ATOM 936 C CA . GLN A 1 117 ? -8.314 -21.859 -18.820 1.00 52.94 117 GLN A CA 1
ATOM 937 C C . GLN A 1 117 ? -9.172 -21.046 -17.832 1.00 52.94 117 GLN A C 1
ATOM 939 O O . GLN A 1 117 ? -8.669 -20.590 -16.811 1.00 52.94 117 GLN A O 1
ATOM 944 N N . ASP A 1 118 ? -10.473 -20.893 -18.120 1.00 56.53 118 ASP A N 1
ATOM 945 C CA . ASP A 1 118 ? -11.554 -20.584 -17.154 1.00 56.53 118 ASP A CA 1
ATOM 946 C C . ASP A 1 118 ? -11.202 -19.594 -16.011 1.00 56.53 118 ASP A C 1
ATOM 948 O O . ASP A 1 118 ? -11.466 -19.849 -14.830 1.00 56.53 118 ASP A O 1
ATOM 952 N N . ALA A 1 119 ? -10.613 -18.436 -16.327 1.00 50.59 119 ALA A N 1
ATOM 953 C CA . ALA A 1 119 ? -10.099 -17.516 -15.311 1.00 50.59 119 ALA A CA 1
ATOM 954 C C . ALA A 1 119 ? -10.627 -16.083 -15.474 1.00 50.59 119 ALA A C 1
ATOM 956 O O . ALA A 1 119 ? -9.897 -15.180 -15.846 1.00 50.59 119 ALA A O 1
ATOM 957 N N . TRP A 1 120 ? -11.886 -15.882 -15.067 1.00 49.09 120 TRP A N 1
ATOM 958 C CA . TRP A 1 120 ? -12.480 -14.600 -14.656 1.00 49.09 120 TRP A CA 1
ATOM 959 C C . TRP A 1 120 ? -12.484 -13.456 -15.689 1.00 49.09 120 TRP A C 1
ATOM 961 O O . TRP A 1 120 ? -11.459 -12.908 -16.070 1.00 49.09 120 TRP A O 1
ATOM 971 N N . LEU A 1 121 ? -13.691 -12.983 -16.021 1.00 47.41 121 LEU A N 1
ATOM 972 C CA . LEU A 1 121 ? -13.969 -11.733 -16.743 1.00 47.41 121 LEU A CA 1
ATOM 973 C C . LEU A 1 121 ? -13.350 -10.500 -16.039 1.00 47.41 121 LEU A C 1
ATOM 975 O O . LEU A 1 121 ? -14.042 -9.719 -15.392 1.00 47.41 121 LEU A O 1
ATOM 979 N N . ILE A 1 122 ? -12.043 -10.290 -16.208 1.00 50.47 122 ILE A N 1
ATOM 980 C CA . ILE A 1 122 ? -11.342 -9.003 -16.044 1.00 50.47 122 ILE A CA 1
ATOM 981 C C . ILE A 1 122 ? -11.173 -8.358 -17.436 1.00 50.47 122 ILE A C 1
ATOM 983 O O . ILE A 1 122 ? -10.247 -7.601 -17.717 1.00 50.47 122 ILE A O 1
ATOM 987 N N . HIS A 1 123 ? -12.071 -8.682 -18.362 1.00 48.66 123 HIS A N 1
ATOM 988 C CA . HIS A 1 123 ? -12.188 -8.043 -19.665 1.00 48.66 123 HIS A CA 1
ATOM 989 C C . HIS A 1 123 ? -13.570 -7.416 -19.777 1.00 48.66 123 HIS A C 1
ATOM 991 O O . HIS A 1 123 ? -14.414 -7.809 -20.572 1.00 48.66 123 HIS A O 1
ATOM 997 N N . GLN A 1 124 ? -13.797 -6.388 -18.960 1.00 47.38 124 GLN A N 1
ATOM 998 C CA . GLN A 1 124 ? -14.543 -5.261 -19.492 1.00 47.38 124 GLN A CA 1
ATOM 999 C C . GLN A 1 124 ? -13.559 -4.534 -20.412 1.00 47.38 124 GLN A C 1
ATOM 1001 O O . GLN A 1 124 ? -12.476 -4.161 -19.955 1.00 47.38 124 GLN A O 1
ATOM 1006 N N . GLU A 1 125 ? -13.879 -4.423 -21.706 1.00 50.97 125 GLU A N 1
ATOM 1007 C CA . GLU A 1 125 ? -13.089 -3.638 -22.657 1.00 50.97 125 GLU A CA 1
ATOM 1008 C C . GLU A 1 125 ? -12.756 -2.289 -22.014 1.00 50.97 125 GLU A C 1
ATOM 1010 O O . GLU A 1 125 ? -13.645 -1.490 -21.708 1.00 50.97 125 GLU A O 1
ATOM 1015 N N . LEU A 1 126 ? -11.469 -2.058 -21.756 1.00 50.59 126 LEU A N 1
ATOM 1016 C CA . LEU A 1 126 ? -10.988 -0.763 -21.303 1.00 50.59 126 LEU A CA 1
ATOM 1017 C C . LEU A 1 126 ? -11.432 0.273 -22.341 1.00 50.59 126 LEU A C 1
ATOM 1019 O O . LEU A 1 126 ? -11.188 0.099 -23.538 1.00 50.59 126 LEU A O 1
ATOM 1023 N N . SER A 1 127 ? -12.107 1.329 -21.877 1.00 48.28 127 SER A N 1
ATOM 1024 C CA . SER A 1 127 ? -12.593 2.443 -22.694 1.00 48.28 127 SER A CA 1
ATOM 1025 C C . SER A 1 127 ? -11.522 2.876 -23.698 1.00 48.28 127 SER A C 1
ATOM 1027 O O . SER A 1 127 ? -10.343 2.888 -23.351 1.00 48.28 127 SER A O 1
ATOM 1029 N N . ARG A 1 128 ? -11.908 3.289 -24.915 1.00 53.59 128 ARG A N 1
ATOM 1030 C CA . ARG A 1 128 ? -10.975 3.735 -25.979 1.00 53.59 128 ARG A CA 1
ATOM 1031 C C . ARG A 1 128 ? -9.873 4.697 -25.505 1.00 53.59 128 ARG A C 1
ATOM 1033 O O . ARG A 1 128 ? -8.797 4.703 -26.082 1.00 53.59 128 ARG A O 1
ATOM 1040 N N . GLU A 1 129 ? -10.114 5.473 -24.452 1.00 52.03 129 GLU A N 1
ATOM 1041 C CA . GLU A 1 129 ? -9.129 6.379 -23.844 1.00 52.03 129 GLU A CA 1
ATOM 1042 C C . GLU A 1 129 ? -7.929 5.668 -23.182 1.00 52.03 129 GLU A C 1
ATOM 1044 O O . GLU A 1 129 ? -6.844 6.236 -23.109 1.00 52.03 129 GLU A O 1
ATOM 1049 N N . LEU A 1 130 ? -8.096 4.421 -22.729 1.00 47.00 130 LEU A N 1
ATOM 1050 C CA . LEU A 1 130 ? -7.055 3.582 -22.117 1.00 47.00 130 LEU A CA 1
ATOM 1051 C C . LEU A 1 130 ? -6.414 2.604 -23.116 1.00 47.00 130 LEU A C 1
ATOM 1053 O O . LEU A 1 130 ? -5.485 1.875 -22.757 1.00 47.00 130 LEU A O 1
ATOM 1057 N N . GLN A 1 131 ? -6.866 2.602 -24.376 1.00 46.78 131 GLN A N 1
ATOM 1058 C CA . GLN A 1 131 ? -6.164 1.923 -25.461 1.00 46.78 131 GLN A CA 1
ATOM 1059 C C . GLN A 1 131 ? -4.885 2.706 -25.766 1.00 46.78 131 GLN A C 1
ATOM 1061 O O . GLN A 1 131 ? -4.877 3.694 -26.498 1.00 46.78 131 GLN A O 1
ATOM 1066 N N . LEU A 1 132 ? -3.782 2.273 -25.157 1.00 52.88 132 LEU A N 1
ATOM 1067 C CA . LEU A 1 132 ? -2.457 2.818 -25.424 1.00 52.88 132 LEU A CA 1
ATOM 1068 C C . LEU A 1 132 ? -2.125 2.615 -26.906 1.00 52.88 132 LEU A C 1
ATOM 1070 O O . LEU A 1 132 ? -1.877 1.491 -27.340 1.00 52.88 132 LEU A O 1
ATOM 1074 N N . ILE A 1 133 ? -2.099 3.715 -27.663 1.00 58.06 133 ILE A N 1
ATOM 1075 C CA . ILE A 1 133 ? -1.658 3.750 -29.058 1.00 58.06 133 ILE A CA 1
ATOM 1076 C C . ILE A 1 133 ? -0.225 3.205 -29.109 1.00 58.06 133 ILE A C 1
ATOM 1078 O O . ILE A 1 133 ? 0.732 3.857 -28.692 1.00 58.06 133 ILE A O 1
ATOM 1082 N N . LEU A 1 134 ? -0.076 1.973 -29.593 1.00 48.62 134 LEU A N 1
ATOM 1083 C CA . LEU A 1 134 ? 1.209 1.348 -29.893 1.00 48.62 134 LEU A CA 1
ATOM 1084 C C . LEU A 1 134 ? 1.715 1.885 -31.239 1.00 48.62 134 LEU A C 1
ATOM 1086 O O . LEU A 1 134 ? 1.768 1.156 -32.223 1.00 48.62 134 LEU A O 1
ATOM 1090 N N . SER A 1 135 ? 2.088 3.163 -31.305 1.00 47.88 135 SER A N 1
ATOM 1091 C CA . SER A 1 135 ? 2.833 3.679 -32.456 1.00 47.88 135 SER A CA 1
ATOM 1092 C C . SER A 1 135 ? 4.322 3.386 -32.249 1.00 47.88 135 SER A C 1
ATOM 1094 O O . SER A 1 135 ? 5.083 4.241 -31.806 1.00 47.88 135 SER A O 1
ATOM 1096 N N . ASN A 1 136 ? 4.742 2.157 -32.554 1.00 52.59 136 ASN A N 1
ATOM 1097 C CA . ASN A 1 136 ? 6.158 1.816 -32.733 1.00 52.59 136 ASN A CA 1
ATOM 1098 C C . ASN A 1 136 ? 6.612 2.110 -34.177 1.00 52.59 136 ASN A C 1
ATOM 1100 O O . ASN A 1 136 ? 7.348 1.327 -34.775 1.00 52.59 136 ASN A O 1
ATOM 1104 N N . GLU A 1 137 ? 6.178 3.230 -34.757 1.00 36.09 137 GLU A N 1
ATOM 1105 C CA . GLU A 1 137 ? 6.787 3.725 -35.990 1.00 36.09 137 GLU A CA 1
ATOM 1106 C C . GLU A 1 137 ? 8.116 4.388 -35.625 1.00 36.09 137 GLU A C 1
ATOM 1108 O O . GLU A 1 137 ? 8.180 5.538 -35.195 1.00 36.09 137 GLU A O 1
ATOM 1113 N N . ALA A 1 138 ? 9.189 3.606 -35.738 1.00 40.03 138 ALA A N 1
ATOM 1114 C CA . ALA A 1 138 ? 10.544 4.124 -35.764 1.00 40.03 138 ALA A CA 1
ATOM 1115 C C . ALA A 1 138 ? 10.737 4.924 -37.061 1.00 40.03 138 ALA A C 1
ATOM 1117 O O . ALA A 1 138 ? 10.527 4.394 -38.155 1.00 40.03 138 ALA A O 1
ATOM 1118 N N . ARG A 1 139 ? 11.152 6.184 -36.927 1.00 36.06 139 ARG A N 1
ATOM 1119 C CA . ARG A 1 139 ? 11.744 6.968 -38.009 1.00 36.06 139 ARG A CA 1
ATOM 1120 C C . ARG A 1 139 ? 13.192 7.272 -37.667 1.00 36.06 139 ARG A C 1
ATOM 1122 O O . ARG A 1 139 ? 13.459 7.509 -36.468 1.00 36.06 139 ARG A O 1
#

Radius of gyration: 23.88 Å; chains: 1; bounding box: 48×39×69 Å